Protein AF-A0A924V1Q1-F1 (afdb_monomer_lite)

pLDDT: mean 93.65, std 5.57, range [68.62, 98.5]

Foldseek 3Di:
DDLVVLVVLLVQLVVLLVVVVLDPDDQDAADDAPDVCNVPNDQNSVCCRRHVSNVSVVCSVVVNADQFDDSLVVVCVSCPVVVSCPSSSVSSVVNRCVNNVD

Secondary structure (DSSP, 8-state):
--HHHHHHHHHHHHHHHHHTTS--S---SPPP-SSGGGTTTS-HHHHIIIIIHHHHHHHHHHT---S---HHHHHHHHTTT-GGGHHHHHHHHHHHHHHHT-

Sequence (102 aa):
MSYEDIAVKLDEIEAELRKLGFLDAFVGSPTQVRSAFGYQQMPFEQWLVAVFLPNARQALVSKDLPKSSQVSVAAIRNFDGYDEADTLISLLCGFDAAINSK

Structure (mmCIF, N/CA/C/O backbone):
data_AF-A0A924V1Q1-F1
#
_entry.id   AF-A0A924V1Q1-F1
#
loop_
_atom_site.group_PDB
_atom_site.id
_atom_site.type_symbol
_atom_site.label_atom_id
_atom_site.label_alt_id
_atom_site.label_comp_id
_atom_site.label_asym_id
_atom_site.label_entity_id
_atom_site.label_seq_id
_atom_site.pdbx_PDB_ins_code
_atom_site.Cartn_x
_atom_site.Cartn_y
_atom_site.Cartn_z
_atom_site.occupancy
_atom_site.B_iso_or_equiv
_atom_site.auth_seq_id
_atom_site.auth_comp_id
_atom_site.auth_asym_id
_atom_site.auth_atom_id
_atom_site.pdbx_PDB_model_num
ATOM 1 N N . MET A 1 1 ? -9.852 -7.997 12.796 1.00 68.62 1 MET A N 1
ATOM 2 C CA . MET A 1 1 ? -8.410 -7.682 12.710 1.00 68.62 1 MET A CA 1
ATOM 3 C C . MET A 1 1 ? -8.167 -6.385 13.470 1.00 68.62 1 MET A C 1
ATOM 5 O O . MET A 1 1 ? -9.021 -5.505 13.402 1.00 68.62 1 MET A O 1
ATOM 9 N N . SER A 1 2 ? -7.111 -6.303 14.277 1.00 86.88 2 SER A N 1
ATOM 10 C CA . SER A 1 2 ? -6.830 -5.153 15.148 1.00 86.8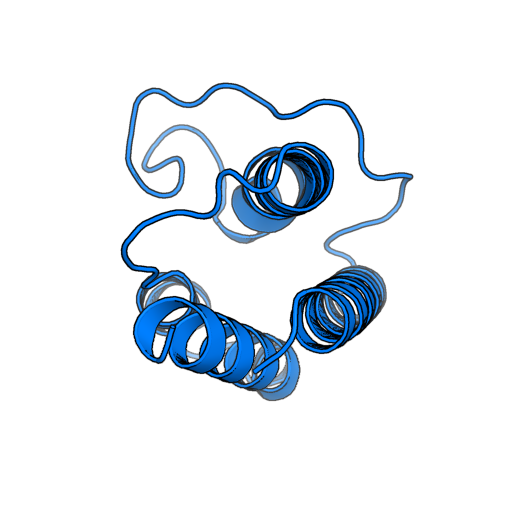8 2 SER A CA 1
ATOM 11 C C . SER A 1 2 ? -6.110 -4.021 14.397 1.00 86.88 2 SER A C 1
ATOM 13 O O . SER A 1 2 ? -5.584 -4.220 13.304 1.00 86.88 2 SER A O 1
ATOM 15 N N . TYR A 1 3 ? -6.068 -2.820 14.986 1.00 89.56 3 TYR A N 1
ATOM 16 C CA . TYR A 1 3 ? -5.249 -1.713 14.467 1.00 89.56 3 TYR A CA 1
ATOM 17 C C . TYR A 1 3 ? -3.750 -2.064 14.456 1.00 89.56 3 TYR A C 1
ATOM 19 O O . TYR A 1 3 ? -3.021 -1.606 13.582 1.00 89.56 3 TYR A O 1
ATOM 27 N N . GLU A 1 4 ? -3.299 -2.899 15.391 1.00 90.81 4 GLU A N 1
ATOM 28 C CA . GLU A 1 4 ? -1.914 -3.370 15.465 1.00 90.81 4 GLU A CA 1
ATOM 29 C C . GLU A 1 4 ? -1.575 -4.298 14.292 1.00 90.81 4 GLU A C 1
ATOM 31 O O . GLU A 1 4 ? -0.549 -4.112 13.645 1.00 90.81 4 GLU A O 1
ATOM 36 N N . ASP A 1 5 ? -2.489 -5.197 13.916 1.00 91.69 5 ASP A N 1
ATOM 37 C CA . ASP A 1 5 ? -2.301 -6.071 12.750 1.00 91.69 5 ASP A CA 1
ATOM 38 C C . ASP A 1 5 ? -2.189 -5.260 11.444 1.00 91.69 5 ASP A C 1
ATOM 40 O O . ASP A 1 5 ? -1.419 -5.605 10.546 1.00 91.69 5 ASP A O 1
ATOM 44 N N . ILE A 1 6 ? -2.948 -4.161 11.327 1.00 93.94 6 ILE A N 1
ATOM 45 C CA . ILE A 1 6 ? -2.852 -3.239 10.184 1.00 93.94 6 ILE A CA 1
ATOM 46 C C . ILE A 1 6 ? -1.514 -2.488 10.214 1.00 93.94 6 ILE A C 1
ATOM 48 O O . ILE A 1 6 ? -0.912 -2.300 9.159 1.00 93.94 6 ILE A O 1
ATOM 52 N N . ALA A 1 7 ? -1.027 -2.092 11.395 1.00 95.75 7 ALA A N 1
ATOM 53 C CA . ALA A 1 7 ? 0.278 -1.448 11.551 1.00 95.75 7 ALA A CA 1
ATOM 54 C C . ALA A 1 7 ? 1.410 -2.348 11.039 1.00 95.75 7 ALA A C 1
ATOM 56 O O . ALA A 1 7 ? 2.173 -1.936 10.168 1.00 95.75 7 ALA A O 1
ATOM 57 N N . VAL A 1 8 ? 1.441 -3.601 11.507 1.00 96.06 8 VAL A N 1
ATOM 58 C CA . VAL A 1 8 ? 2.424 -4.608 11.082 1.00 96.06 8 VAL A CA 1
ATOM 59 C C . VAL A 1 8 ? 2.355 -4.821 9.571 1.00 96.06 8 VAL A C 1
ATOM 61 O O . VAL A 1 8 ? 3.383 -4.854 8.902 1.00 96.06 8 VAL A O 1
ATOM 64 N N . LYS A 1 9 ? 1.145 -4.883 9.000 1.00 96.06 9 LYS A N 1
ATOM 65 C CA . LYS A 1 9 ? 0.972 -5.020 7.549 1.00 96.06 9 LYS A CA 1
ATOM 66 C C . LYS A 1 9 ? 1.563 -3.840 6.774 1.00 96.06 9 LYS A C 1
ATOM 68 O O . LYS A 1 9 ? 2.167 -4.043 5.726 1.00 96.06 9 LYS A O 1
ATOM 73 N N . LEU A 1 10 ? 1.389 -2.613 7.267 1.00 97.06 10 LEU A N 1
ATOM 74 C CA . LEU A 1 10 ? 1.973 -1.423 6.641 1.00 97.06 10 LEU A CA 1
ATOM 75 C C . LEU A 1 10 ? 3.504 -1.423 6.726 1.00 97.06 10 LEU A C 1
ATOM 77 O O . LEU A 1 10 ? 4.150 -0.984 5.777 1.00 97.06 10 LEU A O 1
ATOM 81 N N . ASP A 1 11 ? 4.078 -1.947 7.808 1.00 97.31 11 ASP A N 1
ATOM 82 C CA . ASP A 1 11 ? 5.530 -2.096 7.945 1.00 97.31 11 ASP A CA 1
ATOM 83 C C . ASP A 1 11 ? 6.088 -3.147 6.971 1.00 97.31 11 ASP A C 1
ATOM 85 O O . ASP A 1 11 ? 7.113 -2.910 6.332 1.00 97.31 11 ASP A O 1
ATOM 89 N N . GLU A 1 12 ? 5.385 -4.268 6.781 1.00 98.12 12 GLU A N 1
ATOM 90 C CA . GLU A 1 12 ? 5.732 -5.279 5.770 1.00 98.12 12 GLU A CA 1
ATOM 91 C C . GLU A 1 12 ? 5.653 -4.713 4.343 1.00 98.12 12 GLU A C 1
ATOM 93 O O . GLU A 1 12 ? 6.555 -4.942 3.537 1.00 98.12 12 GLU A O 1
ATOM 98 N N . ILE A 1 13 ? 4.605 -3.938 4.031 1.00 98.25 13 ILE A N 1
ATOM 99 C CA . ILE A 1 13 ? 4.464 -3.268 2.728 1.00 98.25 13 ILE A CA 1
ATOM 100 C C . ILE A 1 13 ? 5.617 -2.286 2.507 1.00 98.25 13 ILE A C 1
ATOM 102 O O . ILE A 1 13 ? 6.209 -2.272 1.429 1.00 98.25 13 ILE A O 1
ATOM 106 N N . GLU A 1 14 ? 5.961 -1.476 3.511 1.00 97.75 14 GLU A N 1
ATOM 107 C CA . GLU A 1 14 ? 7.085 -0.543 3.411 1.00 97.75 14 GLU A CA 1
ATOM 108 C C . GLU A 1 14 ? 8.407 -1.278 3.160 1.00 97.75 14 GLU A C 1
ATOM 110 O O . GLU A 1 14 ? 9.178 -0.873 2.289 1.00 97.75 14 GLU A O 1
ATOM 115 N N . ALA A 1 15 ? 8.663 -2.368 3.885 1.00 97.50 15 ALA A N 1
ATOM 116 C CA . ALA A 1 15 ? 9.867 -3.171 3.709 1.00 97.50 15 ALA A CA 1
ATOM 117 C C . ALA A 1 15 ? 9.972 -3.755 2.290 1.00 97.50 15 ALA A C 1
ATOM 119 O O . ALA A 1 15 ? 11.045 -3.696 1.683 1.00 97.50 15 ALA A O 1
ATOM 120 N N . GLU A 1 16 ? 8.869 -4.257 1.730 1.00 98.19 16 GLU A N 1
ATOM 121 C CA . GLU A 1 16 ? 8.863 -4.794 0.366 1.00 98.19 16 GLU A CA 1
ATOM 122 C C . GLU A 1 16 ? 9.038 -3.686 -0.687 1.00 98.19 16 GLU A C 1
ATOM 124 O O . GLU A 1 16 ? 9.801 -3.859 -1.635 1.00 98.19 16 GLU A O 1
ATOM 129 N N . LEU A 1 17 ? 8.436 -2.504 -0.490 1.00 97.31 17 LEU A N 1
ATOM 130 C CA . LEU A 1 17 ? 8.664 -1.337 -1.358 1.00 97.31 17 LEU A CA 1
ATOM 131 C C . LEU A 1 17 ? 10.140 -0.906 -1.375 1.00 97.31 17 LEU A C 1
ATOM 133 O O . LEU A 1 17 ? 10.659 -0.536 -2.428 1.00 97.31 17 LEU A O 1
ATOM 137 N N . ARG A 1 18 ? 10.832 -0.976 -0.229 1.00 96.44 18 ARG A N 1
ATOM 138 C CA . ARG A 1 18 ? 12.282 -0.715 -0.147 1.00 96.44 18 ARG A CA 1
ATOM 139 C C . ARG A 1 18 ? 13.084 -1.775 -0.892 1.00 96.44 18 ARG A C 1
ATOM 141 O O . ARG A 1 18 ? 13.984 -1.438 -1.653 1.00 96.44 18 ARG A O 1
ATOM 148 N N . LYS A 1 19 ? 12.745 -3.051 -0.700 1.00 96.81 19 LYS A N 1
ATOM 149 C CA . LYS A 1 19 ? 13.411 -4.180 -1.365 1.00 96.81 19 LYS A CA 1
ATOM 150 C C . LYS A 1 19 ? 13.287 -4.113 -2.89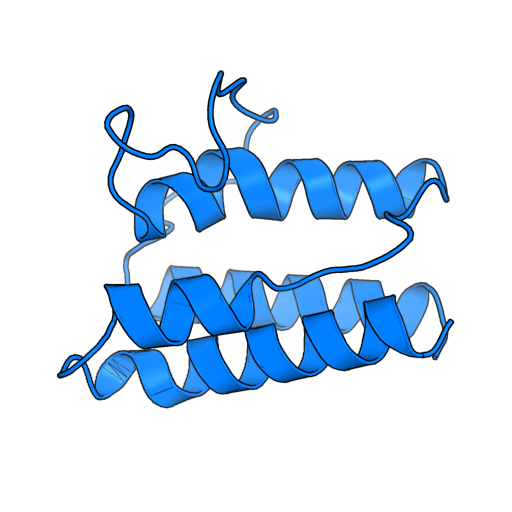0 1.00 96.81 19 LYS A C 1
ATOM 152 O O . LYS A 1 19 ? 14.247 -4.439 -3.579 1.00 96.81 19 LYS A O 1
ATOM 157 N N . LEU A 1 20 ? 12.142 -3.661 -3.402 1.00 96.25 20 LEU A N 1
ATOM 158 C CA . LEU A 1 20 ? 11.894 -3.466 -4.835 1.00 96.25 20 LEU A CA 1
ATOM 159 C C . LEU A 1 20 ? 12.531 -2.188 -5.408 1.00 96.25 20 LEU A C 1
ATOM 161 O O . LEU A 1 20 ? 12.436 -1.954 -6.609 1.00 96.25 20 LEU A O 1
ATOM 165 N N . GLY A 1 21 ? 13.171 -1.355 -4.577 1.00 95.75 21 GLY A N 1
ATOM 166 C CA . GLY A 1 21 ? 13.784 -0.095 -5.010 1.00 95.75 21 GLY A CA 1
ATOM 167 C C . GLY A 1 21 ? 12.778 1.021 -5.310 1.00 95.75 21 GLY A C 1
ATOM 168 O O . GLY A 1 21 ? 13.120 2.000 -5.962 1.00 95.75 21 GLY A O 1
ATOM 169 N N . PHE A 1 22 ? 11.529 0.894 -4.849 1.00 94.25 22 PHE A N 1
ATOM 170 C CA . PHE A 1 22 ? 10.513 1.942 -5.001 1.00 94.25 22 PHE A CA 1
ATOM 171 C C . PHE A 1 22 ? 10.592 2.999 -3.897 1.00 94.25 22 PHE A C 1
ATOM 173 O O . PHE A 1 22 ? 10.085 4.109 -4.059 1.00 94.25 22 PHE A O 1
ATOM 180 N N . LEU A 1 23 ? 11.229 2.664 -2.773 1.00 91.75 23 LEU A N 1
ATOM 181 C CA . LEU A 1 23 ? 11.377 3.539 -1.618 1.00 91.75 23 LEU A CA 1
ATOM 182 C C . LEU A 1 23 ? 12.837 3.615 -1.157 1.00 91.75 23 LEU A C 1
ATOM 184 O O . LEU A 1 23 ? 13.293 2.797 -0.361 1.00 91.75 23 LEU A O 1
ATOM 188 N N . ASP A 1 24 ? 13.537 4.664 -1.579 1.00 81.88 24 ASP A N 1
ATOM 189 C CA . ASP A 1 24 ? 14.936 4.891 -1.184 1.00 81.88 24 ASP A CA 1
ATOM 190 C C . ASP A 1 24 ? 15.079 5.718 0.104 1.00 81.88 24 ASP A C 1
ATOM 192 O O . ASP A 1 24 ? 16.082 5.636 0.811 1.00 81.88 24 ASP A O 1
ATOM 196 N N . ALA A 1 25 ? 14.066 6.524 0.436 1.00 79.00 25 ALA A N 1
ATOM 197 C CA . ALA A 1 25 ? 14.106 7.490 1.534 1.00 79.00 25 ALA A CA 1
ATOM 198 C C . ALA A 1 25 ? 13.063 7.192 2.626 1.00 79.00 25 ALA A C 1
ATOM 200 O O . ALA A 1 25 ? 12.389 6.160 2.623 1.00 79.00 25 ALA A O 1
ATOM 201 N N . PHE A 1 26 ? 12.953 8.079 3.615 1.00 77.12 26 PHE A N 1
ATOM 202 C CA . PHE A 1 26 ? 11.891 8.013 4.618 1.00 77.12 26 PHE A CA 1
ATOM 203 C C . PHE A 1 26 ? 10.536 8.408 4.009 1.00 77.12 26 PHE A C 1
ATOM 205 O O . PHE A 1 26 ? 10.474 9.270 3.131 1.00 77.12 26 PHE A O 1
ATOM 212 N N . VAL A 1 27 ? 9.451 7.797 4.493 1.00 79.38 27 VAL A N 1
ATOM 213 C CA . VAL A 1 27 ? 8.083 8.121 4.065 1.00 79.38 27 VAL A CA 1
ATOM 214 C C . VAL A 1 27 ? 7.723 9.530 4.543 1.00 79.38 27 VAL A C 1
ATOM 216 O O . VAL A 1 27 ? 7.590 9.780 5.738 1.00 79.38 27 VAL A O 1
ATOM 219 N N . GLY A 1 28 ? 7.599 10.469 3.607 1.00 82.56 28 GLY A N 1
ATOM 220 C CA . GLY A 1 28 ? 7.265 11.863 3.899 1.00 82.56 28 GLY A CA 1
ATOM 221 C C . GLY A 1 28 ? 5.775 12.107 4.163 1.00 82.56 28 GLY A C 1
ATOM 222 O O . GLY A 1 28 ? 4.976 11.183 4.295 1.00 82.56 28 GLY A O 1
ATOM 223 N N . SER A 1 29 ? 5.388 13.384 4.209 1.00 84.31 29 SER A N 1
ATOM 224 C CA . SER A 1 29 ? 3.977 13.782 4.287 1.00 84.31 29 SER A CA 1
ATOM 225 C C . SER A 1 29 ? 3.185 13.304 3.059 1.00 84.31 29 SER A C 1
ATOM 227 O O . SER A 1 29 ? 3.740 13.294 1.956 1.00 84.31 29 SER A O 1
ATOM 229 N N . PRO A 1 30 ? 1.884 12.975 3.207 1.00 85.75 30 PRO A N 1
ATOM 230 C CA . PRO A 1 30 ? 1.085 12.508 2.084 1.00 85.75 30 PRO A CA 1
ATOM 231 C C . PRO A 1 30 ? 0.990 13.547 0.966 1.00 85.75 30 PRO A C 1
ATOM 233 O O . PRO A 1 30 ? 0.566 14.688 1.173 1.00 85.75 30 PRO A O 1
ATOM 236 N N . THR A 1 31 ? 1.336 13.125 -0.244 1.00 91.88 31 THR A N 1
ATOM 237 C CA . THR A 1 31 ? 1.141 13.907 -1.462 1.00 91.88 31 THR A CA 1
ATOM 238 C C . THR A 1 31 ? -0.338 13.907 -1.835 1.00 91.88 31 THR A C 1
ATOM 240 O O . THR A 1 31 ? -1.009 12.876 -1.807 1.00 91.88 31 THR A O 1
ATOM 243 N N . GLN A 1 32 ? -0.865 15.077 -2.191 1.00 92.12 32 GLN A N 1
ATOM 244 C CA . GLN A 1 32 ? -2.253 15.220 -2.619 1.00 92.12 32 GLN A CA 1
ATOM 245 C C . GLN A 1 32 ? -2.385 14.876 -4.103 1.00 92.12 32 GLN A C 1
ATOM 247 O O . GLN A 1 32 ? -1.653 15.412 -4.934 1.00 92.12 32 GLN A O 1
ATOM 252 N N . VAL A 1 33 ? -3.353 14.024 -4.439 1.00 90.88 33 VAL A N 1
ATOM 253 C CA . VAL A 1 33 ? -3.696 13.679 -5.824 1.00 90.88 33 VAL A CA 1
ATOM 254 C C . VAL A 1 33 ? -5.173 13.929 -6.081 1.00 90.88 33 VAL A C 1
ATOM 256 O O . VAL A 1 33 ? -6.013 13.755 -5.202 1.00 90.88 33 VAL A O 1
ATOM 259 N N . ARG A 1 34 ? -5.502 14.340 -7.307 1.00 88.81 34 ARG A N 1
ATOM 260 C CA . ARG A 1 34 ? -6.888 14.666 -7.702 1.00 88.81 34 ARG A CA 1
ATOM 261 C C . ARG A 1 34 ? -7.697 13.482 -8.238 1.00 88.81 34 ARG A C 1
ATOM 263 O O . ARG A 1 34 ? -8.881 13.635 -8.517 1.00 88.81 34 ARG A O 1
ATOM 270 N N . SER A 1 35 ? -7.064 12.329 -8.424 1.00 87.94 35 SER A N 1
ATOM 271 C CA . SER A 1 35 ? -7.660 11.137 -9.030 1.00 87.94 35 SER A CA 1
ATOM 272 C C . SER A 1 35 ? -7.355 9.905 -8.186 1.00 87.94 35 SER A C 1
ATOM 274 O O . SER A 1 35 ? -6.376 9.875 -7.434 1.00 87.94 35 SER A O 1
ATOM 276 N N . ALA A 1 36 ? -8.195 8.877 -8.322 1.00 87.81 36 ALA A N 1
ATOM 277 C CA . ALA A 1 36 ? -7.932 7.578 -7.721 1.00 87.81 36 ALA A CA 1
ATOM 278 C C . ALA A 1 36 ? -6.584 7.039 -8.219 1.00 87.81 36 ALA A C 1
ATOM 280 O O . ALA A 1 36 ? -6.279 7.119 -9.412 1.00 87.81 36 ALA A O 1
ATOM 281 N N . PHE A 1 37 ? -5.780 6.520 -7.290 1.00 91.06 37 PHE A N 1
ATOM 282 C CA . PHE A 1 37 ? -4.467 5.933 -7.573 1.00 91.06 37 PHE A CA 1
ATOM 283 C C . PHE A 1 37 ? -3.489 6.858 -8.320 1.00 91.06 37 PHE A C 1
ATOM 285 O O . PHE A 1 37 ? -2.555 6.382 -8.953 1.00 91.06 37 PHE A O 1
ATOM 292 N N . GLY A 1 38 ? -3.708 8.181 -8.291 1.00 88.50 38 GLY A N 1
ATOM 293 C CA . GLY A 1 38 ? -2.827 9.139 -8.964 1.00 88.50 38 GLY A CA 1
ATOM 294 C C . GLY A 1 38 ? -2.808 9.005 -10.489 1.00 88.50 38 GLY A C 1
ATOM 295 O O . GLY A 1 38 ? -1.843 9.440 -11.115 1.00 88.50 38 GLY A O 1
ATOM 296 N N . TYR A 1 39 ? -3.857 8.435 -11.098 1.00 88.94 39 TYR A N 1
ATOM 297 C CA . TYR A 1 39 ? -3.947 8.254 -12.549 1.00 88.94 39 TYR A CA 1
ATOM 298 C C . TYR A 1 39 ? -3.621 9.556 -13.300 1.00 88.94 39 TYR A C 1
ATOM 300 O O . TYR A 1 39 ? -4.167 10.611 -12.959 1.00 88.94 39 TYR A O 1
ATOM 308 N N . GLN A 1 40 ? -2.729 9.461 -14.297 1.00 89.75 40 GLN A N 1
ATOM 309 C CA . GLN A 1 40 ? -2.154 10.566 -15.090 1.00 89.75 40 GLN A CA 1
ATOM 310 C C . GLN A 1 40 ? -1.312 11.602 -14.318 1.00 89.75 40 GLN A C 1
ATOM 312 O O . GLN A 1 40 ? -0.858 12.570 -14.923 1.00 89.75 40 GLN A O 1
ATOM 317 N N . GLN A 1 41 ? -1.082 11.423 -13.015 1.00 92.25 41 GLN A N 1
ATOM 318 C CA . GLN A 1 41 ? -0.266 12.332 -12.197 1.00 92.25 41 GLN A CA 1
ATOM 319 C C . GLN A 1 41 ? 1.101 11.739 -11.847 1.00 92.25 41 GLN A C 1
ATOM 321 O O . GLN A 1 41 ? 2.076 12.483 -11.799 1.00 92.25 41 GLN A O 1
ATOM 326 N N . MET A 1 42 ? 1.182 10.429 -11.598 1.00 94.00 42 MET A N 1
ATOM 327 C CA . MET A 1 42 ? 2.434 9.736 -11.277 1.00 94.00 42 MET A CA 1
ATOM 328 C C . MET A 1 42 ? 2.334 8.230 -11.567 1.00 94.00 42 MET A C 1
ATOM 330 O O . MET A 1 42 ? 1.216 7.710 -11.650 1.00 94.00 42 MET A O 1
ATOM 334 N N . PRO A 1 43 ? 3.473 7.527 -11.706 1.00 94.50 43 PRO A N 1
ATOM 335 C CA . PRO A 1 43 ? 3.513 6.068 -11.701 1.00 94.50 43 PRO A CA 1
ATOM 336 C C . PRO A 1 43 ? 2.916 5.472 -10.419 1.00 94.50 43 PRO A C 1
ATOM 338 O O . PRO A 1 43 ? 2.915 6.106 -9.359 1.00 94.50 43 PRO A O 1
ATOM 341 N N . PHE A 1 44 ? 2.393 4.250 -10.504 1.00 96.50 44 PHE A N 1
ATOM 342 C CA . PHE A 1 44 ? 1.645 3.638 -9.405 1.00 96.50 44 PHE A CA 1
ATOM 343 C C . PHE A 1 44 ? 2.533 3.305 -8.198 1.00 96.50 44 PHE A C 1
ATOM 345 O O . PHE A 1 44 ? 2.137 3.531 -7.057 1.00 96.50 44 PHE A O 1
ATOM 352 N N . GLU A 1 45 ? 3.755 2.843 -8.431 1.00 95.25 45 GLU A N 1
ATOM 353 C CA . GLU A 1 45 ? 4.777 2.616 -7.411 1.00 95.25 45 GLU A CA 1
ATOM 354 C C . GLU A 1 45 ? 5.122 3.906 -6.653 1.00 95.25 45 GLU A C 1
ATOM 356 O O . GLU A 1 45 ? 5.212 3.912 -5.422 1.00 95.25 45 GLU A O 1
ATOM 361 N N . GLN A 1 46 ? 5.187 5.036 -7.363 1.00 94.50 46 GLN A N 1
ATOM 362 C CA . GLN A 1 46 ? 5.375 6.341 -6.739 1.00 94.50 46 GLN A CA 1
ATOM 363 C C . GLN A 1 46 ? 4.133 6.757 -5.941 1.00 94.50 46 GLN A C 1
ATOM 365 O O . GLN A 1 46 ? 4.259 7.322 -4.855 1.00 94.50 46 GLN A O 1
ATOM 370 N N . TRP A 1 47 ? 2.931 6.441 -6.431 1.00 97.06 47 TRP A N 1
ATOM 371 C CA . TRP A 1 47 ? 1.690 6.666 -5.690 1.00 97.06 47 TRP A CA 1
ATOM 372 C C . TRP A 1 47 ? 1.622 5.831 -4.401 1.00 97.06 47 TRP A C 1
ATOM 374 O O . TRP A 1 47 ? 1.196 6.349 -3.363 1.00 97.06 47 TRP A O 1
ATOM 384 N N . LEU A 1 48 ? 2.092 4.577 -4.422 1.00 97.19 48 LEU A N 1
ATOM 385 C CA . LEU A 1 48 ? 2.149 3.724 -3.232 1.00 97.19 48 LEU A CA 1
ATOM 386 C C . LEU A 1 48 ? 2.986 4.373 -2.121 1.00 97.19 48 LEU A C 1
ATOM 388 O O . LEU A 1 48 ? 2.569 4.427 -0.962 1.00 97.19 48 LEU A O 1
ATOM 392 N N . VAL A 1 49 ? 4.139 4.923 -2.494 1.00 96.00 49 VAL A N 1
ATOM 393 C CA . VAL A 1 49 ? 5.079 5.556 -1.565 1.00 96.00 49 VAL A CA 1
ATOM 394 C C . VAL A 1 49 ? 4.613 6.935 -1.109 1.00 96.00 49 VAL A C 1
ATOM 396 O O . VAL A 1 49 ? 4.624 7.234 0.084 1.00 96.00 49 VAL A O 1
ATOM 399 N N . ALA A 1 50 ? 4.221 7.795 -2.047 1.00 94.81 50 ALA A N 1
ATOM 400 C CA . ALA A 1 50 ? 3.983 9.208 -1.772 1.00 94.81 50 ALA A CA 1
ATOM 401 C C . ALA A 1 50 ? 2.562 9.496 -1.275 1.00 94.81 50 ALA A C 1
ATOM 403 O O . ALA A 1 50 ? 2.329 10.548 -0.681 1.00 94.81 50 ALA A O 1
ATOM 404 N N . VAL A 1 51 ? 1.606 8.598 -1.527 1.00 95.56 51 VAL A N 1
ATOM 405 C CA . VAL A 1 51 ? 0.185 8.825 -1.236 1.00 95.56 51 VAL A CA 1
ATOM 406 C C . VAL A 1 51 ? -0.378 7.730 -0.346 1.00 95.56 51 VAL A C 1
ATOM 408 O O . VAL A 1 51 ? -0.874 8.037 0.735 1.00 95.56 51 VAL A O 1
ATOM 411 N N . PHE A 1 52 ? -0.330 6.469 -0.774 1.00 97.25 52 PHE A N 1
ATOM 412 C CA . PHE A 1 52 ? -0.975 5.374 -0.045 1.00 97.25 52 PHE A CA 1
ATOM 413 C C . PHE A 1 52 ? -0.386 5.190 1.351 1.00 97.25 52 PHE A C 1
ATOM 415 O O . PHE A 1 52 ? -1.113 5.315 2.335 1.00 97.25 52 PHE A O 1
ATOM 422 N N . LEU A 1 53 ? 0.920 4.936 1.441 1.00 96.69 53 LEU A N 1
ATOM 423 C CA . LEU A 1 53 ? 1.585 4.605 2.695 1.00 96.69 53 LEU A CA 1
ATOM 424 C C . LEU A 1 53 ? 1.448 5.714 3.759 1.00 96.69 53 LEU A C 1
ATOM 426 O O . LEU A 1 53 ? 0.997 5.406 4.867 1.00 96.69 53 LEU A O 1
ATOM 430 N N . PRO A 1 54 ? 1.727 7.002 3.466 1.00 95.94 54 PRO A N 1
ATOM 431 C CA . PRO A 1 54 ? 1.569 8.056 4.463 1.00 95.94 54 PRO A CA 1
ATOM 432 C C . PRO A 1 54 ? 0.103 8.300 4.851 1.00 95.94 54 PRO A C 1
ATOM 434 O O . PRO A 1 54 ? -0.174 8.502 6.034 1.00 95.94 54 PRO A O 1
ATOM 437 N N . ASN A 1 55 ? -0.853 8.212 3.914 1.00 96.25 55 ASN A N 1
ATOM 438 C CA . ASN A 1 55 ? -2.276 8.341 4.255 1.00 96.25 55 ASN A CA 1
ATOM 439 C C . ASN A 1 55 ? -2.770 7.165 5.105 1.00 96.25 55 ASN A C 1
ATOM 441 O O . ASN A 1 55 ? -3.510 7.375 6.063 1.00 96.25 55 ASN A O 1
ATOM 445 N N . ALA A 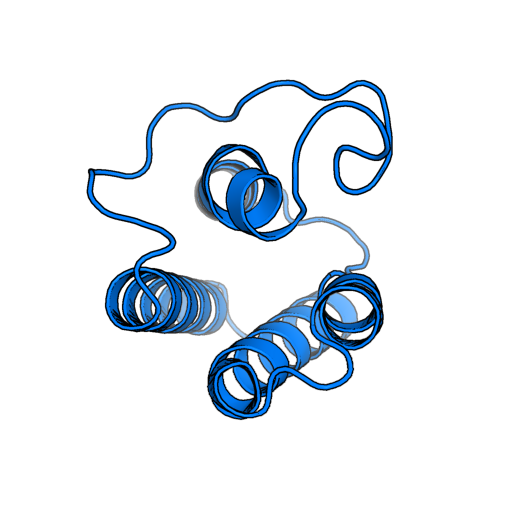1 56 ? -2.353 5.935 4.796 1.00 95.81 56 ALA A N 1
ATOM 446 C CA . ALA A 1 56 ? -2.726 4.754 5.567 1.00 95.81 56 ALA A CA 1
ATOM 447 C C . ALA A 1 56 ? -2.171 4.824 6.998 1.00 95.81 56 ALA A C 1
ATOM 449 O O . ALA A 1 56 ? -2.901 4.553 7.953 1.00 95.81 56 ALA A O 1
ATOM 450 N N . ARG A 1 57 ? -0.915 5.268 7.165 1.00 95.62 57 ARG A N 1
ATOM 451 C CA . ARG A 1 57 ? -0.325 5.510 8.491 1.00 95.62 57 ARG A CA 1
ATOM 452 C C . ARG A 1 57 ? -1.063 6.617 9.247 1.00 95.62 57 ARG A C 1
ATOM 454 O O . ARG A 1 57 ? -1.368 6.445 10.425 1.00 95.62 57 ARG A O 1
ATOM 461 N N . GLN A 1 58 ? -1.407 7.720 8.583 1.00 95.25 58 GLN A N 1
ATOM 462 C CA . GLN A 1 58 ? -2.174 8.800 9.209 1.00 95.25 58 GLN A CA 1
ATOM 463 C C . GLN A 1 58 ? -3.567 8.332 9.658 1.00 95.25 58 GLN A C 1
ATOM 465 O O . GLN A 1 58 ? -3.960 8.611 10.789 1.00 95.25 58 GLN A O 1
ATOM 470 N N . ALA A 1 59 ? -4.274 7.579 8.813 1.00 94.94 59 ALA A N 1
ATOM 471 C CA . ALA A 1 59 ? -5.587 7.008 9.109 1.00 94.94 59 ALA A CA 1
ATOM 472 C C . ALA A 1 59 ? -5.549 6.030 10.296 1.00 94.94 59 ALA A C 1
ATOM 474 O O . ALA A 1 59 ? -6.490 5.955 11.089 1.00 94.94 59 ALA A O 1
ATOM 475 N N . LEU A 1 60 ? -4.442 5.299 10.453 1.00 94.19 60 LEU A N 1
ATOM 476 C CA . LEU A 1 60 ? -4.219 4.428 11.601 1.00 94.19 60 LEU A CA 1
ATOM 477 C C . LEU A 1 60 ? -4.076 5.231 12.904 1.00 94.19 60 LEU A C 1
ATOM 479 O O . LEU A 1 60 ? -4.706 4.892 13.906 1.00 94.19 60 LEU A O 1
ATOM 483 N N . VAL A 1 61 ? -3.292 6.315 12.880 1.00 93.62 61 VAL A N 1
ATOM 484 C CA . VAL A 1 61 ? -3.074 7.204 14.037 1.00 93.62 61 VAL A CA 1
ATOM 485 C C . VAL A 1 61 ? -4.365 7.916 14.444 1.00 93.62 61 VAL A C 1
ATOM 487 O O . VAL A 1 61 ? -4.683 7.982 15.632 1.00 93.62 61 VAL A O 1
ATOM 490 N N . SER A 1 62 ? -5.130 8.424 13.475 1.00 94.75 62 SER A N 1
ATOM 491 C CA . SER A 1 62 ? -6.408 9.101 13.731 1.00 94.75 62 SER A CA 1
ATOM 492 C C . SER A 1 62 ? -7.557 8.143 14.051 1.00 94.75 62 SER A C 1
ATOM 49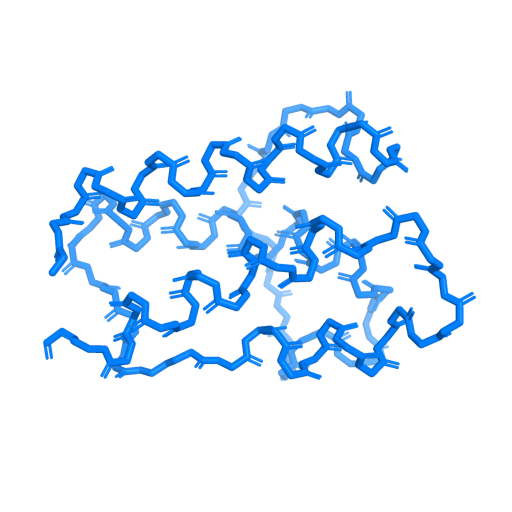4 O O . SER A 1 62 ? -8.626 8.599 14.452 1.00 94.75 62 SER A O 1
ATOM 496 N N . LYS A 1 63 ? -7.347 6.828 13.887 1.00 92.75 63 LYS A N 1
ATOM 497 C CA . LYS A 1 63 ? -8.389 5.791 13.940 1.00 92.75 63 LYS A CA 1
ATOM 498 C C . LYS A 1 63 ? -9.550 6.054 12.973 1.00 92.75 63 LYS A C 1
ATOM 500 O O . LYS A 1 63 ? -10.682 5.656 13.234 1.00 92.75 63 LYS A O 1
ATOM 505 N N . ASP A 1 64 ? -9.252 6.706 11.855 1.00 94.50 64 ASP A N 1
ATOM 506 C CA . ASP A 1 64 ? -10.203 7.038 10.795 1.00 94.50 64 ASP A CA 1
ATOM 507 C C . ASP A 1 64 ? -9.822 6.286 9.521 1.00 94.50 64 ASP A C 1
ATOM 509 O O . ASP A 1 64 ? -9.340 6.841 8.534 1.00 94.50 64 ASP A O 1
ATOM 513 N N . LEU A 1 65 ? -9.942 4.961 9.589 1.00 92.88 65 LEU A N 1
ATOM 514 C CA . LEU A 1 65 ? -9.642 4.105 8.453 1.00 92.88 65 LEU A CA 1
ATOM 515 C C . LEU A 1 65 ? -10.783 4.153 7.424 1.00 92.88 65 LEU A C 1
ATOM 517 O O . LEU A 1 65 ? -11.952 4.238 7.804 1.00 92.88 65 LEU A O 1
ATOM 521 N N . PRO A 1 66 ? -10.483 3.993 6.122 1.00 92.75 66 PRO A N 1
ATOM 522 C CA . PRO A 1 66 ? -11.520 3.982 5.100 1.00 92.75 66 PRO A CA 1
ATOM 523 C C . PRO A 1 66 ? -12.498 2.816 5.299 1.00 92.75 66 PRO A C 1
ATOM 525 O O . PRO A 1 66 ? -12.131 1.752 5.812 1.00 92.75 66 PRO A O 1
ATOM 528 N N . LYS A 1 67 ? -13.738 3.016 4.828 1.00 93.69 67 LYS A N 1
ATOM 529 C CA . LYS A 1 67 ? -14.810 2.002 4.835 1.00 93.69 67 LYS A CA 1
ATOM 530 C C . LYS A 1 67 ? -14.500 0.789 3.959 1.00 93.69 67 LYS A C 1
ATOM 532 O O . LYS A 1 67 ? -15.030 -0.285 4.200 1.00 93.69 67 LYS A O 1
ATOM 537 N N . SER A 1 68 ? -13.692 0.984 2.921 1.00 95.12 68 SER A N 1
ATOM 538 C CA . SER A 1 68 ? -13.287 -0.065 1.992 1.00 95.12 68 SER A CA 1
ATOM 539 C C . SER A 1 68 ? -11.942 0.268 1.356 1.00 95.12 68 SER A C 1
ATOM 541 O O . SER A 1 68 ? -11.620 1.448 1.198 1.00 95.12 68 SER A O 1
ATOM 543 N N . SER A 1 69 ? -11.203 -0.751 0.928 1.00 96.06 69 SER A N 1
ATOM 544 C CA . SER A 1 69 ? -9.960 -0.610 0.166 1.00 96.06 69 SER A CA 1
ATOM 545 C C . SER A 1 69 ? -9.901 -1.611 -0.991 1.00 96.06 69 SER A C 1
ATOM 547 O O . SER A 1 69 ? -10.482 -2.696 -0.919 1.00 96.06 69 SER A O 1
ATOM 549 N N . GLN A 1 70 ? -9.257 -1.186 -2.080 1.00 96.69 70 GLN A N 1
ATOM 550 C CA . GLN A 1 70 ? -9.051 -1.948 -3.321 1.00 96.69 70 GLN A CA 1
ATOM 551 C C . GLN A 1 70 ? -7.667 -1.639 -3.925 1.00 96.69 70 GLN A C 1
ATOM 553 O O . GLN A 1 70 ? -7.509 -1.564 -5.146 1.00 96.69 70 GLN A O 1
ATOM 558 N N . VAL A 1 71 ? -6.667 -1.358 -3.083 1.00 97.75 71 VAL A N 1
ATOM 559 C CA . VAL A 1 71 ? -5.326 -1.007 -3.572 1.00 97.75 71 VAL A CA 1
ATOM 560 C C . VAL A 1 71 ? -4.659 -2.190 -4.276 1.00 97.75 71 VAL A C 1
ATOM 562 O O . VAL A 1 71 ? -3.911 -1.984 -5.231 1.00 97.75 71 VAL A O 1
ATOM 565 N N . SER A 1 72 ? -4.982 -3.425 -3.887 1.00 97.81 72 SER A N 1
ATOM 566 C CA . SER A 1 72 ? -4.454 -4.626 -4.528 1.00 97.81 72 SER A CA 1
ATOM 567 C C . SER A 1 72 ? -4.966 -4.799 -5.956 1.00 97.81 72 SER A C 1
ATOM 569 O O . SER A 1 72 ? -4.202 -5.188 -6.833 1.00 97.81 72 SER A O 1
ATOM 571 N N . VAL A 1 73 ? -6.219 -4.422 -6.235 1.00 97.38 73 VAL A N 1
ATOM 572 C CA . VAL A 1 73 ? -6.791 -4.451 -7.594 1.00 97.38 73 VAL A CA 1
ATOM 573 C C . VAL A 1 73 ? -6.017 -3.512 -8.519 1.00 97.38 73 VAL A C 1
ATOM 575 O O . VAL A 1 73 ? -5.713 -3.865 -9.660 1.00 97.38 73 VAL A O 1
ATOM 578 N N . ALA A 1 74 ? -5.661 -2.324 -8.022 1.00 96.88 74 ALA A N 1
ATOM 579 C CA . ALA A 1 74 ? -4.805 -1.403 -8.757 1.00 96.88 74 ALA A CA 1
ATOM 580 C C . ALA A 1 74 ? -3.386 -1.971 -8.928 1.00 96.88 74 ALA A C 1
ATOM 582 O O . ALA A 1 74 ? -2.832 -1.871 -10.022 1.00 96.88 74 ALA A O 1
ATOM 583 N N . ALA A 1 75 ? -2.825 -2.610 -7.898 1.00 97.62 75 ALA A N 1
ATOM 584 C CA . ALA A 1 75 ? -1.491 -3.206 -7.954 1.00 97.62 75 ALA A CA 1
ATOM 585 C C . ALA A 1 75 ? -1.385 -4.334 -8.986 1.00 97.62 75 ALA A C 1
ATOM 587 O O . ALA A 1 75 ? -0.498 -4.280 -9.828 1.00 97.62 75 ALA A O 1
ATOM 588 N N . ILE A 1 76 ? -2.330 -5.280 -8.994 1.00 97.62 76 ILE A N 1
ATOM 589 C CA . ILE A 1 76 ? -2.375 -6.390 -9.963 1.00 97.62 76 ILE A CA 1
ATOM 590 C C . ILE A 1 76 ? -2.337 -5.860 -11.397 1.00 97.62 76 ILE A C 1
ATOM 592 O O . ILE A 1 76 ? -1.623 -6.386 -12.239 1.00 97.62 76 ILE A O 1
ATOM 596 N N . ARG A 1 77 ? -3.090 -4.792 -11.681 1.00 95.50 77 ARG A N 1
ATOM 597 C CA . ARG A 1 77 ? -3.133 -4.209 -13.024 1.00 95.50 77 ARG A CA 1
ATOM 598 C C . ARG A 1 77 ? -1.854 -3.457 -13.396 1.00 95.50 77 ARG A C 1
ATOM 600 O O . ARG A 1 77 ? -1.473 -3.477 -14.560 1.00 95.50 77 ARG A O 1
ATOM 607 N N . ASN A 1 78 ? -1.256 -2.722 -12.460 1.00 96.81 78 ASN A N 1
ATOM 608 C CA . ASN A 1 78 ? -0.081 -1.891 -12.749 1.00 96.81 78 ASN A CA 1
ATOM 609 C C . ASN A 1 78 ? 1.224 -2.696 -12.773 1.00 96.81 78 ASN A C 1
ATOM 611 O O . ASN A 1 78 ? 2.160 -2.280 -13.446 1.00 96.81 78 ASN A O 1
ATOM 615 N N . PHE A 1 79 ? 1.273 -3.830 -12.076 1.00 96.88 79 PHE A N 1
ATOM 616 C CA . PHE A 1 79 ? 2.425 -4.732 -12.033 1.00 96.88 79 PHE A CA 1
ATOM 617 C C . PHE A 1 79 ? 2.214 -6.010 -12.858 1.00 96.88 79 PHE A C 1
ATOM 619 O O . PHE A 1 79 ? 2.916 -6.994 -12.653 1.00 96.88 79 PHE A O 1
ATOM 626 N N . ASP A 1 80 ? 1.254 -6.013 -13.787 1.00 95.00 80 ASP A N 1
ATOM 627 C CA . ASP A 1 80 ? 1.045 -7.146 -14.691 1.00 95.00 80 ASP A CA 1
ATOM 628 C C . ASP A 1 80 ? 2.327 -7.425 -15.496 1.00 95.00 80 ASP A C 1
ATOM 630 O O . ASP A 1 80 ? 2.863 -6.534 -16.162 1.00 95.00 80 ASP A O 1
ATOM 634 N N . GLY A 1 81 ? 2.839 -8.653 -15.393 1.00 94.50 81 GLY A N 1
ATOM 635 C CA . GLY A 1 81 ? 4.116 -9.065 -15.984 1.00 94.50 81 GLY A CA 1
ATOM 636 C C . GLY A 1 81 ? 5.378 -8.627 -15.226 1.00 94.50 81 GLY A C 1
ATOM 637 O O . GLY A 1 81 ? 6.468 -8.753 -15.783 1.00 94.50 81 GLY A O 1
ATOM 638 N N . TYR A 1 82 ? 5.258 -8.112 -13.996 1.00 95.75 82 TYR A N 1
ATOM 639 C CA . TYR A 1 82 ? 6.386 -7.815 -13.104 1.00 95.75 82 TYR A CA 1
ATOM 640 C C . TYR A 1 82 ? 6.404 -8.779 -11.908 1.00 95.75 82 TYR A C 1
ATOM 642 O O . TYR A 1 82 ? 5.940 -8.448 -10.814 1.00 95.75 82 TYR A O 1
ATOM 650 N N . ASP A 1 83 ? 6.931 -9.984 -12.140 1.00 94.88 83 ASP A N 1
ATOM 651 C CA . ASP A 1 83 ? 6.908 -11.118 -11.201 1.00 94.88 83 ASP A CA 1
ATOM 652 C C . ASP A 1 83 ? 7.550 -10.788 -9.838 1.00 94.88 83 ASP A C 1
ATOM 654 O O . ASP A 1 83 ? 7.130 -11.289 -8.792 1.00 94.88 83 ASP A O 1
ATOM 658 N N . GLU A 1 84 ? 8.542 -9.894 -9.802 1.00 96.56 84 GLU A N 1
ATOM 659 C CA . GLU A 1 84 ? 9.179 -9.461 -8.557 1.00 96.56 84 GLU A CA 1
ATOM 660 C C . GLU A 1 84 ? 8.191 -8.792 -7.581 1.00 96.56 84 GLU A C 1
ATOM 662 O O . GLU A 1 84 ? 8.420 -8.811 -6.369 1.00 96.56 84 GLU A O 1
ATOM 667 N N . ALA A 1 85 ? 7.068 -8.249 -8.069 1.00 97.31 85 ALA A N 1
ATOM 668 C CA . ALA A 1 85 ? 6.050 -7.600 -7.244 1.00 97.31 85 ALA A CA 1
ATOM 669 C C . ALA A 1 85 ? 5.029 -8.558 -6.602 1.00 97.31 85 ALA A C 1
ATOM 671 O O . ALA A 1 85 ? 4.191 -8.093 -5.825 1.00 97.31 85 ALA A O 1
ATOM 672 N N . ASP A 1 86 ? 5.095 -9.872 -6.835 1.00 97.62 86 ASP A N 1
ATOM 673 C CA . ASP A 1 86 ? 4.128 -10.847 -6.296 1.00 97.62 86 ASP A CA 1
ATOM 674 C C . ASP A 1 86 ? 3.966 -10.766 -4.769 1.00 97.62 86 ASP A C 1
ATOM 676 O O . ASP A 1 86 ? 2.856 -10.847 -4.220 1.00 97.62 86 ASP A O 1
ATOM 680 N N . THR A 1 87 ? 5.081 -10.558 -4.061 1.00 98.19 87 THR A N 1
ATOM 681 C CA . THR A 1 87 ? 5.069 -10.405 -2.599 1.00 98.19 87 THR A CA 1
ATOM 682 C C . THR A 1 87 ? 4.358 -9.115 -2.195 1.00 98.19 87 THR A C 1
ATOM 684 O O . THR A 1 87 ? 3.494 -9.135 -1.316 1.00 98.19 87 THR A O 1
ATOM 687 N N . LEU A 1 88 ? 4.650 -8.001 -2.873 1.00 98.50 88 LEU A N 1
ATOM 688 C CA . LEU A 1 88 ? 3.991 -6.718 -2.629 1.00 98.50 88 LEU A CA 1
ATOM 689 C C . LEU A 1 88 ? 2.481 -6.809 -2.890 1.00 98.50 88 LEU A C 1
ATOM 691 O O . LEU A 1 88 ? 1.687 -6.365 -2.061 1.00 98.50 88 LEU A O 1
ATOM 695 N N . ILE A 1 89 ? 2.073 -7.427 -4.001 1.00 98.50 89 ILE A N 1
ATOM 696 C CA . ILE A 1 89 ? 0.660 -7.635 -4.347 1.00 98.50 89 ILE A CA 1
ATOM 697 C C . ILE A 1 89 ? -0.042 -8.448 -3.254 1.00 98.50 89 ILE A C 1
ATOM 699 O O . ILE A 1 89 ? -1.121 -8.067 -2.797 1.00 98.50 89 ILE A O 1
ATOM 703 N N . SER A 1 90 ? 0.586 -9.524 -2.775 1.00 98.31 90 SER A N 1
ATOM 704 C CA . SER A 1 90 ? 0.041 -10.361 -1.700 1.00 98.31 90 SER A CA 1
ATOM 705 C C . SER A 1 90 ? -0.152 -9.585 -0.391 1.00 98.31 90 SER A C 1
ATOM 707 O O . SER A 1 90 ? -1.187 -9.719 0.270 1.00 98.31 90 SER A O 1
ATOM 709 N N . LEU A 1 91 ? 0.803 -8.723 -0.030 1.00 98.50 91 LEU A N 1
ATOM 710 C CA . LEU A 1 91 ? 0.697 -7.854 1.145 1.00 98.50 91 LEU A CA 1
ATOM 711 C C . LEU A 1 91 ? -0.438 -6.831 1.002 1.0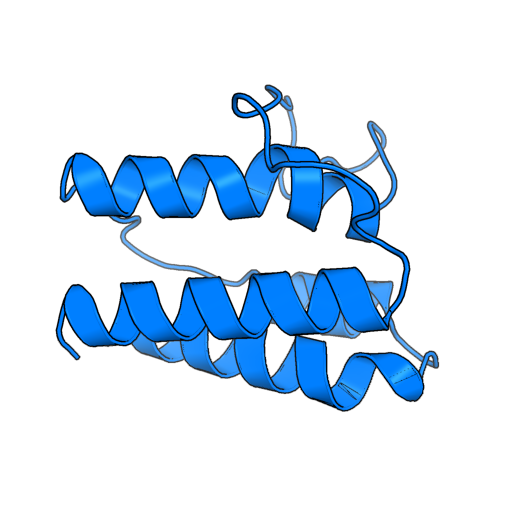0 98.50 91 LEU A C 1
ATOM 713 O O . LEU A 1 91 ? -1.217 -6.643 1.941 1.00 98.50 91 LEU A O 1
ATOM 717 N N . LEU A 1 92 ? -0.585 -6.222 -0.178 1.00 98.50 92 LEU A N 1
ATOM 718 C CA . LEU A 1 92 ? -1.672 -5.287 -0.481 1.00 98.50 92 LEU A CA 1
ATOM 719 C C . LEU A 1 92 ? -3.046 -5.978 -0.466 1.00 98.50 92 LEU A C 1
ATOM 721 O O . LEU A 1 92 ? -4.008 -5.403 0.042 1.00 98.50 92 LEU A O 1
ATOM 725 N N . CYS A 1 93 ? -3.147 -7.227 -0.934 1.00 98.19 93 CYS A N 1
ATOM 726 C CA . CYS A 1 93 ? -4.353 -8.050 -0.781 1.00 98.19 93 CYS A CA 1
ATOM 727 C C . CYS A 1 93 ? -4.698 -8.281 0.696 1.00 98.19 93 CYS A C 1
ATOM 729 O O . CYS A 1 93 ? -5.860 -8.161 1.089 1.00 98.19 93 CYS A O 1
ATOM 731 N N . GLY A 1 94 ? -3.693 -8.583 1.523 1.00 97.38 94 GLY A N 1
ATOM 732 C CA . GLY A 1 94 ? -3.864 -8.736 2.968 1.00 97.38 94 GLY A CA 1
ATOM 733 C C . GLY A 1 94 ? -4.351 -7.450 3.639 1.00 97.38 94 GLY A C 1
ATOM 734 O O . GLY A 1 94 ? -5.241 -7.499 4.488 1.00 97.38 94 GLY A O 1
ATOM 735 N N . PHE A 1 95 ? -3.821 -6.298 3.222 1.00 97.62 95 PHE A N 1
ATOM 736 C CA . PHE A 1 95 ? -4.309 -4.995 3.669 1.00 97.62 95 PHE A CA 1
ATOM 737 C C . PHE A 1 95 ? -5.770 -4.770 3.258 1.00 97.62 95 PHE A C 1
ATOM 739 O O . PHE A 1 95 ? -6.596 -4.458 4.112 1.00 97.62 95 PHE A O 1
ATOM 746 N N . ASP A 1 96 ? -6.132 -4.988 1.992 1.00 97.69 96 ASP A N 1
ATOM 747 C CA . ASP A 1 96 ? -7.514 -4.817 1.525 1.00 97.69 96 ASP A CA 1
ATOM 748 C C . ASP A 1 96 ? -8.499 -5.711 2.286 1.00 97.69 96 A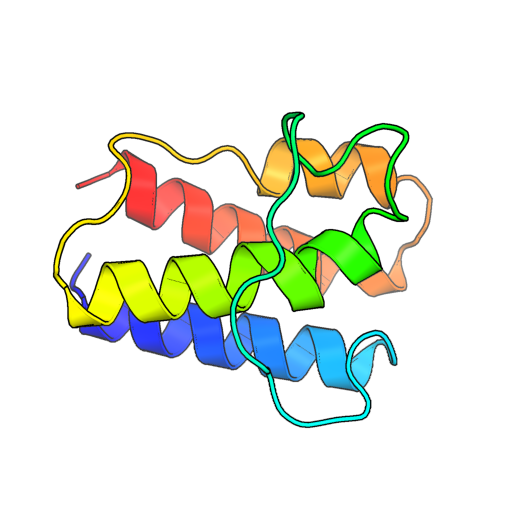SP A C 1
ATOM 750 O O . ASP A 1 96 ? -9.544 -5.234 2.734 1.00 97.69 96 ASP A O 1
ATOM 754 N N . ALA A 1 97 ? -8.150 -6.982 2.505 1.00 96.62 97 ALA A N 1
ATOM 755 C CA . ALA A 1 97 ? -8.957 -7.903 3.301 1.00 96.62 97 ALA A CA 1
ATOM 756 C C . ALA A 1 97 ? -9.172 -7.373 4.727 1.00 96.62 97 ALA A C 1
ATOM 758 O O . ALA A 1 97 ? -10.306 -7.338 5.203 1.00 96.62 97 ALA A O 1
ATOM 759 N N . ALA A 1 98 ? -8.109 -6.881 5.369 1.00 94.88 98 ALA A N 1
ATOM 760 C CA . ALA A 1 98 ? -8.167 -6.292 6.703 1.00 94.88 98 ALA A CA 1
ATOM 761 C C . ALA A 1 98 ? -9.067 -5.058 6.781 1.00 94.88 98 ALA A C 1
ATOM 763 O O . ALA A 1 98 ? -9.766 -4.860 7.774 1.00 94.88 98 ALA A O 1
ATOM 764 N N . ILE A 1 99 ? -9.030 -4.204 5.753 1.00 95.62 99 ILE A N 1
ATOM 765 C CA . ILE A 1 99 ? -9.860 -3.001 5.682 1.00 95.62 99 ILE A CA 1
ATOM 766 C C . ILE A 1 99 ? -11.331 -3.358 5.477 1.00 95.62 99 ILE A C 1
ATOM 768 O O . ILE A 1 99 ? -12.190 -2.731 6.093 1.00 95.62 99 ILE A O 1
ATOM 772 N N . ASN A 1 100 ? -11.602 -4.350 4.634 1.00 95.25 100 ASN A N 1
ATOM 773 C CA . ASN A 1 100 ? -12.949 -4.724 4.216 1.00 95.25 100 ASN A CA 1
ATOM 774 C C . ASN A 1 100 ? -13.657 -5.664 5.211 1.00 95.25 100 ASN A C 1
ATOM 776 O O . ASN A 1 100 ? -14.866 -5.851 5.102 1.00 95.25 100 ASN A O 1
ATOM 780 N N . SER A 1 101 ? -12.934 -6.249 6.172 1.00 89.00 101 SER A N 1
ATOM 781 C CA . SER A 1 101 ? -13.471 -7.163 7.193 1.00 89.00 101 SER A CA 1
ATOM 782 C C . SER A 1 101 ? -13.668 -6.519 8.575 1.00 89.00 101 SER A C 1
ATOM 784 O O . SER A 1 101 ? -13.662 -7.233 9.583 1.00 89.00 101 SER A O 1
ATOM 786 N N . LYS A 1 102 ? -13.693 -5.187 8.651 1.00 71.56 102 LYS A N 1
ATOM 787 C CA . LYS A 1 102 ? -13.824 -4.440 9.911 1.00 71.56 102 LYS A CA 1
ATOM 788 C C . LYS A 1 102 ? -15.243 -4.423 10.451 1.00 71.56 102 LYS A C 1
ATOM 790 O O . LYS A 1 102 ? -16.183 -4.398 9.630 1.00 71.56 102 LYS A O 1
#

Radius of gyration: 12.71 Å; chains: 1; bounding box: 30×26×31 Å